Protein AF-A0A969KDL0-F1 (afdb_monomer_lite)

Structure (mmCIF, N/CA/C/O backbone):
data_AF-A0A969KDL0-F1
#
_entry.id   AF-A0A969KDL0-F1
#
loop_
_atom_site.group_PDB
_atom_site.id
_atom_site.type_symbol
_atom_site.label_atom_id
_atom_site.label_alt_id
_atom_site.label_comp_id
_atom_site.label_asym_id
_atom_site.label_entity_id
_atom_site.label_seq_id
_atom_site.pdbx_PDB_ins_code
_atom_site.Cartn_x
_atom_site.Cartn_y
_atom_site.Cartn_z
_atom_site.occupancy
_atom_site.B_iso_or_equiv
_atom_site.auth_seq_id
_atom_site.auth_comp_id
_atom_site.auth_asym_id
_atom_site.auth_atom_id
_atom_site.pdbx_PDB_model_num
ATOM 1 N N . MET A 1 1 ? 19.568 19.903 -25.677 1.00 63.12 1 MET A N 1
ATOM 2 C CA . MET A 1 1 ? 19.678 18.434 -25.468 1.00 63.12 1 MET A CA 1
ATOM 3 C C . MET A 1 1 ? 19.321 17.966 -24.049 1.00 63.12 1 MET A C 1
ATOM 5 O O . MET A 1 1 ? 18.753 16.892 -23.908 1.00 63.12 1 MET A O 1
ATOM 9 N N . THR A 1 2 ? 19.572 18.743 -22.989 1.00 74.94 2 THR A N 1
ATOM 10 C CA . THR A 1 2 ? 19.259 18.354 -21.593 1.00 74.94 2 THR A CA 1
ATOM 11 C C . THR A 1 2 ? 17.761 18.290 -21.271 1.00 74.94 2 THR A C 1
ATOM 13 O O . THR A 1 2 ? 17.339 17.399 -20.540 1.00 74.94 2 THR A O 1
ATOM 16 N N . LEU A 1 3 ? 16.940 19.181 -21.842 1.00 76.69 3 LEU A N 1
ATOM 17 C CA . LEU A 1 3 ? 15.490 19.205 -21.603 1.00 76.69 3 LEU A CA 1
ATOM 18 C C . LEU A 1 3 ? 14.771 17.978 -22.196 1.00 76.69 3 LEU A C 1
ATOM 20 O O . LEU A 1 3 ? 13.918 17.391 -21.540 1.00 76.69 3 LEU A O 1
ATOM 24 N N . PHE A 1 4 ? 15.155 17.557 -23.406 1.00 80.69 4 PHE A N 1
ATOM 25 C CA . PHE A 1 4 ? 14.590 16.375 -24.070 1.00 80.69 4 PHE A CA 1
ATOM 26 C C . PHE A 1 4 ? 14.939 15.087 -23.313 1.00 80.69 4 PHE A C 1
ATOM 28 O O . PHE A 1 4 ? 14.069 14.257 -23.075 1.00 80.69 4 PHE A O 1
ATOM 35 N N . ARG A 1 5 ? 16.182 14.975 -22.821 1.00 82.75 5 ARG A N 1
ATOM 36 C CA . ARG A 1 5 ? 16.608 13.858 -21.966 1.00 82.75 5 ARG A CA 1
ATOM 37 C C . ARG A 1 5 ? 15.843 13.818 -20.642 1.00 82.75 5 ARG A C 1
ATOM 39 O O . ARG A 1 5 ? 15.390 12.753 -20.251 1.00 82.75 5 ARG A O 1
ATOM 46 N N . LYS A 1 6 ? 15.646 14.965 -19.978 1.00 82.31 6 LYS A N 1
ATOM 47 C CA . LYS A 1 6 ? 14.830 15.040 -18.751 1.00 82.31 6 LYS A CA 1
ATOM 48 C C . LYS A 1 6 ? 13.395 14.577 -19.010 1.00 82.31 6 LYS A C 1
ATOM 50 O O . LYS A 1 6 ? 12.897 13.739 -18.272 1.00 82.31 6 LYS A O 1
ATOM 55 N N . ARG A 1 7 ? 12.759 15.067 -20.082 1.00 89.00 7 ARG A N 1
ATOM 56 C CA . ARG A 1 7 ? 11.399 14.655 -20.472 1.00 89.00 7 ARG A CA 1
ATOM 57 C C . ARG A 1 7 ? 11.309 13.154 -20.748 1.00 89.00 7 ARG A C 1
ATOM 59 O O . ARG A 1 7 ? 10.405 12.515 -20.232 1.00 89.00 7 ARG A O 1
ATOM 66 N N . ALA A 1 8 ? 12.257 12.592 -21.494 1.00 86.69 8 ALA A N 1
ATOM 67 C CA . ALA A 1 8 ? 12.287 11.160 -21.786 1.00 86.69 8 ALA A CA 1
ATOM 68 C C . ALA A 1 8 ? 12.430 10.302 -20.517 1.00 86.69 8 ALA A C 1
ATOM 70 O O . ALA A 1 8 ? 11.741 9.296 -20.384 1.00 86.69 8 ALA A O 1
ATOM 71 N N . VAL A 1 9 ? 13.262 10.730 -19.561 1.00 86.25 9 VAL A N 1
ATOM 72 C CA . VAL A 1 9 ? 13.395 10.055 -18.261 1.00 86.25 9 VAL A CA 1
ATOM 73 C C . VAL A 1 9 ? 12.092 10.145 -17.467 1.00 86.25 9 VAL A C 1
ATOM 75 O O . VAL A 1 9 ? 11.600 9.134 -16.989 1.00 86.25 9 VAL A O 1
ATOM 78 N N . PHE A 1 10 ? 11.468 11.320 -17.365 1.00 88.88 10 PHE A N 1
ATOM 79 C CA . PHE A 1 10 ? 10.180 11.429 -16.671 1.00 88.88 10 PHE A CA 1
ATOM 80 C C . PHE A 1 10 ? 9.098 10.550 -17.303 1.00 88.88 10 PHE A C 1
ATOM 82 O O . PHE A 1 10 ? 8.348 9.896 -16.581 1.00 88.88 10 PHE A O 1
ATOM 89 N N . LEU A 1 11 ? 9.044 10.491 -18.635 1.00 92.44 11 LEU A N 1
ATOM 90 C CA . LEU A 1 11 ? 8.113 9.620 -19.348 1.00 92.44 11 LEU A CA 1
ATOM 91 C C . LEU A 1 11 ? 8.384 8.140 -19.069 1.00 92.44 11 LEU A C 1
ATOM 93 O O . LEU A 1 11 ? 7.432 7.382 -18.907 1.00 92.44 11 LEU A O 1
ATOM 97 N N . SER A 1 12 ? 9.648 7.723 -18.967 1.00 90.69 12 SER A N 1
ATOM 98 C CA . SER A 1 12 ? 9.974 6.328 -18.671 1.00 90.69 12 SER A CA 1
ATOM 99 C C . SER A 1 12 ? 9.592 5.937 -17.243 1.00 90.69 12 SER A C 1
ATOM 101 O O . SER A 1 12 ? 8.955 4.904 -17.056 1.00 90.69 12 SER A O 1
ATOM 103 N N . TYR A 1 13 ? 9.872 6.785 -16.248 1.00 92.94 13 TYR A N 1
ATOM 104 C CA . TYR A 1 13 ? 9.400 6.575 -14.872 1.00 92.94 13 TYR A CA 1
ATOM 105 C C . TYR A 1 13 ? 7.873 6.551 -14.790 1.00 92.94 13 TYR A C 1
ATOM 107 O O . TYR A 1 13 ? 7.311 5.686 -14.122 1.00 92.94 13 TYR A O 1
ATOM 115 N N . GLY A 1 14 ? 7.202 7.469 -15.491 1.00 93.75 14 GLY A N 1
ATOM 116 C CA . GLY A 1 14 ? 5.743 7.508 -15.559 1.00 93.75 14 GLY A CA 1
ATOM 117 C C . GLY A 1 14 ? 5.164 6.225 -16.152 1.00 93.75 14 GLY A C 1
ATOM 118 O O . GLY A 1 14 ? 4.258 5.639 -15.567 1.00 93.75 14 GLY A O 1
ATOM 119 N N . LEU A 1 15 ? 5.724 5.745 -17.265 1.00 95.56 15 LEU A N 1
ATOM 120 C CA . LEU A 1 15 ? 5.283 4.513 -17.916 1.00 95.56 15 LEU A CA 1
ATOM 121 C C . LEU A 1 15 ? 5.516 3.283 -17.030 1.00 95.56 15 LEU A C 1
ATOM 123 O O . LEU A 1 15 ? 4.601 2.485 -16.847 1.00 95.56 15 LEU A O 1
ATOM 127 N N . VAL A 1 16 ? 6.711 3.142 -16.449 1.00 94.56 16 VAL A N 1
ATOM 128 C CA . VAL A 1 16 ? 7.037 2.024 -15.548 1.00 94.56 16 VAL A CA 1
ATOM 129 C C . VAL A 1 16 ? 6.129 2.038 -14.320 1.00 94.56 16 VAL A C 1
ATOM 131 O O . VAL A 1 16 ? 5.578 1.001 -13.955 1.00 94.56 16 VAL A O 1
ATOM 134 N N . GLY A 1 17 ? 5.928 3.209 -13.712 1.00 94.88 17 GLY A N 1
ATOM 135 C CA . GLY A 1 17 ? 5.053 3.373 -12.554 1.00 94.88 17 GLY A CA 1
ATOM 136 C C . GLY A 1 17 ? 3.599 3.051 -12.874 1.00 94.88 17 GLY A C 1
ATOM 137 O O . GLY A 1 17 ? 2.955 2.340 -12.108 1.00 94.88 17 GLY A O 1
ATOM 138 N N . LEU A 1 18 ? 3.098 3.508 -14.024 1.00 96.19 18 LEU A N 1
ATOM 139 C CA . LEU A 1 18 ? 1.734 3.232 -14.466 1.00 96.19 18 LEU A CA 1
ATOM 140 C C . LEU A 1 18 ? 1.515 1.737 -14.708 1.00 96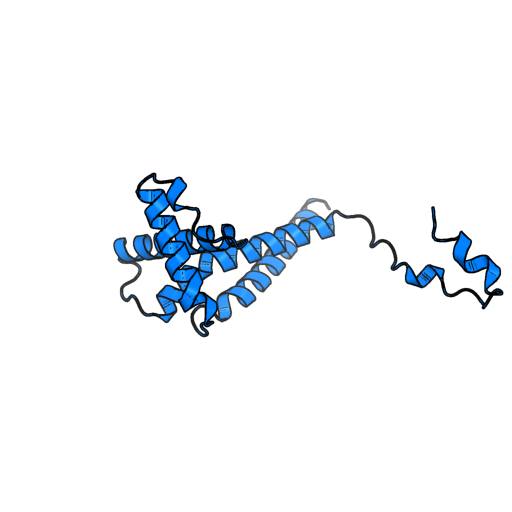.19 18 LEU A C 1
ATOM 142 O O . LEU A 1 18 ? 0.546 1.179 -14.203 1.00 96.19 18 LEU A O 1
ATOM 146 N N . VAL A 1 19 ? 2.420 1.077 -15.436 1.00 96.12 19 VAL A N 1
ATOM 147 C CA . VAL A 1 19 ? 2.330 -0.370 -15.691 1.00 96.12 19 VAL A CA 1
ATOM 148 C C . VAL A 1 19 ? 2.396 -1.150 -14.378 1.00 96.12 19 VAL A C 1
ATOM 150 O O . VAL A 1 19 ? 1.560 -2.021 -14.143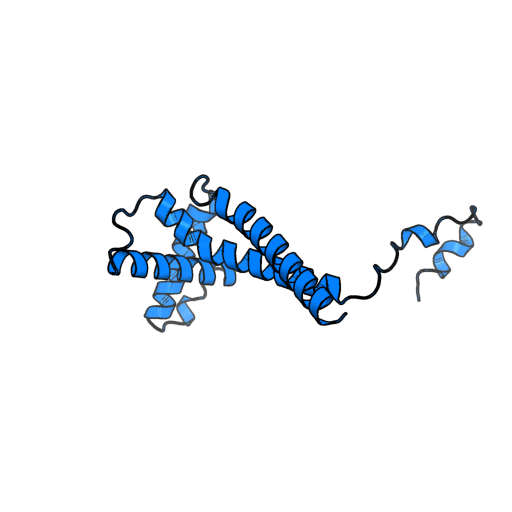 1.00 96.12 19 VAL A O 1
ATOM 153 N N . ALA A 1 20 ? 3.339 -0.812 -13.493 1.00 94.50 20 ALA A N 1
ATOM 154 C CA . ALA A 1 20 ? 3.450 -1.442 -12.181 1.00 94.50 20 ALA A CA 1
ATOM 155 C C . ALA A 1 20 ? 2.177 -1.242 -11.346 1.00 94.50 20 ALA A C 1
ATOM 157 O O . ALA A 1 20 ? 1.715 -2.186 -10.711 1.00 94.50 20 ALA A O 1
ATOM 158 N N . LEU A 1 21 ? 1.590 -0.043 -11.368 1.00 94.56 21 LEU A N 1
ATOM 159 C CA . LEU A 1 21 ? 0.359 0.254 -10.644 1.00 94.56 21 LEU A CA 1
ATOM 160 C C . LEU A 1 21 ? -0.814 -0.553 -11.194 1.00 94.56 21 LEU A C 1
ATOM 162 O O . LEU A 1 21 ? -1.461 -1.246 -10.418 1.00 94.56 21 LEU A O 1
ATOM 166 N N . VAL A 1 22 ? -1.054 -0.517 -12.508 1.00 94.88 22 VAL A N 1
ATOM 167 C CA . VAL A 1 22 ? -2.162 -1.241 -13.155 1.00 94.88 22 VAL A CA 1
ATOM 168 C C . VAL A 1 22 ? -2.097 -2.731 -12.830 1.00 94.88 22 VAL A C 1
ATOM 170 O O . VAL A 1 22 ? -3.082 -3.288 -12.354 1.00 94.88 22 VAL A O 1
ATOM 173 N N . LEU A 1 23 ? -0.927 -3.358 -12.991 1.00 92.19 23 LEU A N 1
ATOM 174 C CA . LEU A 1 23 ? -0.744 -4.778 -12.675 1.00 92.19 23 LEU A CA 1
ATOM 175 C C . LEU A 1 23 ? -0.991 -5.100 -11.196 1.00 92.19 23 LEU A C 1
ATOM 177 O O . LEU A 1 23 ? -1.381 -6.218 -10.873 1.00 92.19 23 LEU A O 1
ATOM 181 N N . ARG A 1 24 ? -0.754 -4.143 -10.292 1.00 90.81 24 ARG A N 1
ATOM 182 C CA . ARG A 1 24 ? -0.948 -4.336 -8.851 1.00 90.81 24 ARG A CA 1
ATOM 183 C C . ARG A 1 24 ? -2.353 -4.022 -8.371 1.00 90.81 24 ARG A C 1
ATOM 185 O O . ARG A 1 24 ? -2.733 -4.602 -7.365 1.00 90.81 24 ARG A O 1
ATOM 192 N N . VAL A 1 25 ? -3.103 -3.147 -9.044 1.00 93.00 25 VAL A N 1
ATOM 193 C CA . VAL A 1 25 ? -4.465 -2.764 -8.629 1.00 93.00 25 VAL A CA 1
ATOM 194 C C . VAL A 1 25 ? -5.572 -3.516 -9.366 1.00 93.00 25 VAL A C 1
ATOM 196 O O . VAL A 1 25 ? -6.689 -3.557 -8.862 1.00 93.00 25 VAL A O 1
ATOM 199 N N . ALA A 1 26 ? -5.286 -4.122 -10.525 1.00 90.44 26 ALA A N 1
ATOM 200 C CA . ALA A 1 26 ? -6.298 -4.767 -11.368 1.00 90.44 26 ALA A CA 1
ATOM 201 C C . ALA A 1 26 ? -7.088 -5.885 -10.664 1.00 90.44 26 ALA A C 1
ATOM 203 O O . ALA A 1 26 ? -8.259 -6.076 -10.967 1.00 90.44 26 ALA A O 1
ATOM 204 N N . ASP A 1 27 ? -6.463 -6.587 -9.716 1.00 85.38 27 ASP A N 1
ATOM 205 C CA . ASP A 1 27 ? -7.058 -7.732 -9.011 1.00 85.38 27 ASP A CA 1
ATOM 206 C C . ASP A 1 27 ? -7.336 -7.446 -7.520 1.00 85.38 27 ASP A C 1
ATOM 208 O O . ASP A 1 27 ? -7.476 -8.345 -6.685 1.00 85.38 27 ASP A O 1
ATOM 212 N N . LEU A 1 28 ? -7.392 -6.165 -7.134 1.00 85.75 28 LEU A N 1
ATOM 213 C CA . LEU A 1 28 ? -7.694 -5.795 -5.751 1.00 85.75 28 LEU A CA 1
ATOM 214 C C . LEU A 1 28 ? -9.116 -6.236 -5.383 1.00 85.75 28 LEU A C 1
ATOM 216 O O . LEU A 1 28 ? -10.092 -5.820 -5.998 1.00 85.75 28 LEU A O 1
ATOM 220 N N . GLY A 1 29 ? -9.225 -7.058 -4.338 1.00 82.44 29 GLY A N 1
ATOM 221 C CA . GLY A 1 29 ? -10.507 -7.482 -3.775 1.00 82.44 29 GLY A CA 1
ATOM 222 C C . GLY A 1 29 ? -11.181 -8.674 -4.463 1.00 82.44 29 GLY A C 1
ATOM 223 O O . GLY A 1 29 ? -12.253 -9.064 -4.013 1.00 82.44 29 GLY A O 1
ATOM 224 N N . GLN A 1 30 ? -10.585 -9.257 -5.510 1.00 86.31 30 GLN A N 1
ATOM 225 C CA . GLN A 1 30 ? -11.165 -10.399 -6.238 1.00 86.31 30 GLN A CA 1
ATOM 226 C C . GLN A 1 30 ? -10.812 -11.747 -5.601 1.00 86.31 30 GLN A C 1
ATOM 228 O O . GLN A 1 30 ? -11.678 -12.586 -5.372 1.00 86.31 30 GLN A O 1
ATOM 233 N N . PHE A 1 31 ? -9.532 -11.944 -5.290 1.00 87.12 31 PHE A N 1
ATOM 234 C CA . PHE A 1 31 ? -9.028 -13.155 -4.654 1.00 87.12 31 PHE A CA 1
ATOM 235 C C . PHE A 1 31 ? -8.618 -12.868 -3.215 1.00 87.12 31 PHE A C 1
ATOM 237 O O . PHE A 1 31 ? -8.082 -11.793 -2.949 1.00 87.12 31 PHE A O 1
ATOM 244 N N . VAL A 1 32 ? -8.823 -13.816 -2.301 1.00 88.88 32 VAL A N 1
ATOM 245 C CA . VAL A 1 32 ? -8.365 -13.743 -0.909 1.00 88.88 32 VAL A CA 1
ATOM 246 C C . VAL A 1 32 ? -7.532 -14.975 -0.586 1.00 88.88 32 VAL A C 1
ATOM 248 O O . VAL A 1 32 ? -7.934 -16.097 -0.901 1.00 88.88 32 VAL A O 1
ATOM 251 N N . THR A 1 33 ? -6.363 -14.778 0.019 1.00 89.44 33 THR A N 1
ATOM 252 C CA . THR A 1 33 ? -5.533 -15.895 0.468 1.00 89.44 33 THR A CA 1
ATOM 253 C C . THR A 1 33 ? -5.895 -16.288 1.899 1.00 89.44 33 THR A C 1
ATOM 255 O O . THR A 1 33 ? -6.406 -15.492 2.688 1.00 89.44 33 THR A O 1
ATOM 258 N N . HIS A 1 34 ? -5.631 -17.545 2.255 1.00 88.12 34 HIS A N 1
ATOM 259 C CA . HIS A 1 34 ? -5.926 -18.046 3.596 1.00 88.12 34 HIS A CA 1
ATOM 260 C C . HIS A 1 34 ? -5.135 -17.293 4.679 1.00 88.12 34 HIS A C 1
ATOM 262 O O . HIS A 1 34 ? -5.687 -16.943 5.716 1.00 88.12 34 HIS A O 1
ATOM 268 N N . ASP A 1 35 ? -3.866 -16.972 4.420 1.00 85.62 35 ASP A N 1
ATOM 269 C CA . ASP A 1 35 ? -3.000 -16.271 5.367 1.00 85.62 35 ASP A CA 1
ATOM 270 C C . ASP A 1 35 ? -3.404 -14.805 5.599 1.00 85.62 35 ASP A C 1
ATOM 272 O O . ASP A 1 35 ? -3.203 -14.275 6.695 1.00 85.62 35 ASP A O 1
ATOM 276 N N . GLU A 1 36 ? -4.007 -14.146 4.606 1.00 87.38 36 GLU A N 1
ATOM 277 C CA . GLU A 1 36 ? -4.526 -12.783 4.757 1.00 87.38 36 GLU A CA 1
ATOM 278 C C . GLU A 1 36 ? -5.656 -12.704 5.776 1.00 87.38 36 GLU A C 1
ATOM 280 O O . GLU A 1 36 ? -5.647 -11.811 6.628 1.00 87.38 36 GLU A O 1
ATOM 285 N N . VAL A 1 37 ? -6.604 -13.637 5.691 1.00 84.94 37 VAL A N 1
ATOM 286 C CA . VAL A 1 37 ? -7.762 -13.687 6.590 1.00 84.94 37 VAL A CA 1
ATOM 287 C C . VAL A 1 37 ? -7.347 -14.201 7.960 1.00 84.94 37 VAL A C 1
ATOM 289 O O . VAL A 1 37 ? -7.701 -13.593 8.966 1.00 84.94 37 VAL A O 1
ATOM 292 N N . GLU A 1 38 ? -6.566 -15.281 7.994 1.00 85.06 38 GLU A N 1
ATOM 293 C CA . GLU A 1 38 ? -6.215 -15.964 9.239 1.00 85.06 38 GLU A CA 1
ATOM 294 C C . GLU A 1 38 ? -5.247 -15.142 10.097 1.00 85.06 38 GLU A C 1
ATOM 296 O O . GLU A 1 38 ? -5.389 -15.064 11.317 1.00 85.06 38 GLU A O 1
ATOM 301 N N . PHE A 1 39 ? -4.258 -14.491 9.477 1.00 86.88 39 PHE A N 1
ATOM 302 C CA . PHE A 1 39 ? -3.180 -13.841 10.219 1.00 86.88 39 PHE A CA 1
ATOM 303 C C . PHE A 1 39 ? -3.138 -12.336 10.000 1.00 86.88 39 PHE A C 1
ATOM 305 O O . PHE A 1 39 ? -3.119 -11.570 10.966 1.00 86.88 39 PHE A O 1
ATOM 312 N N . TRP A 1 40 ? -3.070 -11.878 8.751 1.00 89.75 40 TRP A N 1
ATOM 313 C CA . TRP A 1 40 ? -2.627 -10.506 8.494 1.00 89.75 40 TRP A CA 1
ATOM 314 C C . TRP A 1 40 ? -3.671 -9.446 8.845 1.00 89.75 40 TRP A C 1
ATOM 316 O O . TRP A 1 40 ? -3.296 -8.407 9.398 1.00 89.75 40 TRP A O 1
ATOM 326 N N . PHE A 1 41 ? -4.959 -9.721 8.630 1.00 90.06 41 PHE A N 1
ATOM 327 C CA . PHE A 1 41 ? -6.036 -8.818 9.045 1.00 90.06 41 PHE A CA 1
ATOM 328 C C . PHE A 1 41 ? -6.040 -8.596 10.561 1.00 90.06 41 PHE A C 1
ATOM 330 O O . PHE A 1 41 ? -5.873 -7.466 11.028 1.00 90.06 41 PHE A O 1
ATOM 337 N N . GLY A 1 42 ? -6.149 -9.680 11.336 1.00 90.81 42 GLY A N 1
ATOM 338 C CA . GLY A 1 42 ? -6.221 -9.604 12.797 1.00 90.81 42 GLY A CA 1
ATOM 339 C C . GLY A 1 42 ? -4.961 -9.007 13.427 1.00 90.81 42 GLY A C 1
ATOM 340 O O . GLY A 1 42 ? -5.048 -8.203 14.359 1.00 90.81 42 GLY A O 1
ATOM 341 N N . ARG A 1 43 ? -3.778 -9.331 12.889 1.00 92.00 43 ARG A N 1
ATOM 342 C CA . ARG A 1 43 ? -2.505 -8.769 13.370 1.00 92.00 43 ARG A CA 1
ATOM 343 C C . ARG A 1 43 ? -2.395 -7.272 13.097 1.00 92.00 43 ARG A C 1
ATOM 345 O O . ARG A 1 43 ? -1.958 -6.535 13.979 1.00 92.00 43 ARG A O 1
ATOM 352 N N . SER A 1 44 ? -2.818 -6.811 11.922 1.00 93.25 44 SER A N 1
ATOM 353 C CA . SER A 1 44 ? -2.848 -5.378 11.604 1.00 93.25 44 SER A CA 1
ATOM 354 C C . SER A 1 44 ? -3.798 -4.626 12.540 1.00 93.25 44 SER A C 1
ATOM 356 O O . SER A 1 44 ? -3.441 -3.594 13.103 1.00 93.25 44 SER A O 1
ATOM 358 N N . GLU A 1 45 ? -4.977 -5.181 12.821 1.00 92.69 45 GLU A N 1
ATOM 359 C CA . GLU A 1 45 ? -5.902 -4.585 13.790 1.00 92.69 45 GLU A CA 1
ATOM 360 C C . GLU A 1 45 ? -5.352 -4.559 15.221 1.00 92.69 45 GLU A C 1
ATOM 362 O O . GLU A 1 45 ? -5.540 -3.573 15.937 1.00 92.69 45 GLU A O 1
ATOM 367 N N . ALA A 1 46 ? -4.679 -5.625 15.661 1.00 91.81 46 ALA A N 1
ATOM 368 C CA . ALA A 1 46 ? -4.025 -5.666 16.966 1.00 91.81 46 ALA A CA 1
ATOM 369 C C . ALA A 1 46 ? -2.930 -4.595 17.075 1.00 91.81 46 ALA A C 1
ATOM 371 O O . ALA A 1 46 ? -2.892 -3.858 18.061 1.00 91.81 46 ALA A O 1
ATOM 372 N N . LEU A 1 47 ? -2.111 -4.438 16.031 1.00 92.12 47 LEU A N 1
ATOM 373 C CA . LEU A 1 47 ? -1.088 -3.397 15.974 1.00 92.12 47 LEU A CA 1
ATOM 374 C C . LEU A 1 47 ? -1.709 -2.000 16.038 1.00 92.12 47 LEU A C 1
ATOM 376 O O . LEU A 1 47 ? -1.248 -1.157 16.804 1.00 92.12 47 LEU A O 1
ATOM 380 N N . LEU A 1 48 ? -2.756 -1.747 15.251 1.00 92.94 48 LEU A N 1
ATOM 381 C CA . LEU A 1 48 ? -3.435 -0.453 15.241 1.00 92.94 48 LEU A CA 1
ATOM 382 C C . LEU A 1 48 ? -4.024 -0.116 16.621 1.00 92.94 48 LEU A C 1
ATOM 384 O O . LEU A 1 48 ? -3.899 1.015 17.089 1.00 92.94 48 LEU A O 1
ATOM 388 N N . ARG A 1 49 ? -4.608 -1.103 17.312 1.00 92.69 49 ARG A N 1
ATOM 389 C CA . ARG A 1 49 ? -5.097 -0.944 18.692 1.00 92.69 49 ARG A CA 1
ATOM 390 C C . ARG A 1 49 ? -3.966 -0.679 19.690 1.00 92.69 49 ARG A C 1
ATOM 392 O O . ARG A 1 49 ? -4.124 0.167 20.570 1.00 92.69 49 ARG A O 1
ATOM 399 N N . ALA A 1 50 ? -2.828 -1.355 19.552 1.00 91.31 50 ALA A N 1
ATOM 400 C CA . ALA A 1 50 ? -1.652 -1.115 20.389 1.00 91.31 50 ALA A CA 1
ATOM 401 C C . ALA A 1 50 ? -1.096 0.307 20.183 1.00 91.31 50 ALA A C 1
ATOM 403 O O . ALA A 1 50 ? -0.798 0.997 21.157 1.00 91.31 50 ALA A O 1
ATOM 404 N N . LEU A 1 51 ? -1.057 0.788 18.933 1.00 91.38 51 LEU A N 1
ATOM 405 C CA . LEU A 1 51 ? -0.665 2.162 18.594 1.00 91.38 51 LEU A CA 1
ATOM 406 C C . LEU A 1 51 ? -1.610 3.195 19.215 1.00 91.38 51 LEU A C 1
ATOM 408 O O . LEU A 1 51 ? -1.148 4.140 19.847 1.00 91.38 51 LEU A O 1
ATOM 412 N N . HIS A 1 52 ? -2.925 3.003 19.085 1.00 91.62 52 HIS A N 1
ATOM 413 C CA . HIS A 1 52 ? -3.915 3.928 19.650 1.00 91.62 52 HIS A CA 1
ATOM 414 C C . HIS A 1 52 ? -3.929 3.944 21.183 1.00 91.62 52 HIS A C 1
ATOM 416 O O . HIS A 1 52 ? -4.228 4.973 21.778 1.00 91.62 52 HIS A O 1
ATOM 422 N N . SER A 1 53 ? -3.613 2.819 21.829 1.00 92.50 53 SER A N 1
ATOM 423 C CA . SER A 1 53 ? -3.557 2.724 23.295 1.00 92.50 53 SER A CA 1
ATOM 424 C C . SER A 1 53 ? -2.210 3.150 23.892 1.00 92.50 53 SER A C 1
ATOM 426 O O . SER A 1 53 ? -2.076 3.174 25.112 1.00 92.50 53 SER A O 1
ATOM 428 N N . GLY A 1 54 ? -1.206 3.465 23.064 1.00 89.25 54 GLY A N 1
ATOM 429 C CA . GLY A 1 54 ? 0.151 3.790 23.518 1.00 89.25 54 GLY A CA 1
ATOM 430 C C . GLY A 1 54 ? 0.896 2.609 24.155 1.00 89.25 54 GLY A C 1
ATOM 431 O O . GLY A 1 54 ? 1.962 2.795 24.741 1.00 89.25 54 GLY A O 1
ATOM 432 N N . ASN A 1 55 ? 0.358 1.390 24.053 1.00 88.12 55 ASN A N 1
ATOM 433 C CA . ASN A 1 55 ? 0.963 0.191 24.619 1.00 88.12 55 ASN A CA 1
ATOM 434 C C . ASN A 1 55 ? 1.922 -0.450 23.606 1.00 88.12 55 ASN A C 1
ATOM 436 O O . ASN A 1 55 ? 1.574 -1.389 22.889 1.00 88.12 55 ASN A O 1
ATOM 440 N N . PHE A 1 56 ? 3.151 0.064 23.557 1.00 83.19 56 PHE A N 1
ATOM 441 C CA . PHE A 1 56 ? 4.196 -0.428 22.653 1.00 83.19 56 PHE A CA 1
ATOM 442 C C . PHE A 1 56 ? 4.617 -1.874 22.931 1.00 83.19 56 PHE A C 1
ATOM 444 O O . PHE A 1 56 ? 5.002 -2.580 22.004 1.00 83.19 56 PHE A O 1
ATOM 451 N N . GLN A 1 57 ? 4.489 -2.348 24.172 1.00 82.56 57 GLN A N 1
ATOM 452 C CA . GLN A 1 57 ? 4.801 -3.736 24.515 1.00 82.56 57 GLN A CA 1
ATOM 453 C C . GLN A 1 57 ? 3.832 -4.715 23.834 1.00 82.56 57 GLN A C 1
ATOM 455 O O . GLN A 1 57 ? 4.232 -5.792 23.406 1.00 82.56 57 GLN A O 1
ATOM 460 N N . ALA A 1 58 ? 2.573 -4.311 23.646 1.00 80.31 58 ALA A N 1
ATOM 461 C CA . ALA A 1 58 ? 1.576 -5.104 22.932 1.00 80.31 58 ALA A CA 1
ATOM 462 C C . ALA A 1 58 ? 1.785 -5.146 21.401 1.00 80.31 58 ALA A C 1
ATOM 464 O O . ALA A 1 58 ? 1.005 -5.796 20.705 1.00 80.31 58 ALA A O 1
ATOM 465 N N . MET A 1 59 ? 2.806 -4.467 20.854 1.00 79.88 59 MET A N 1
ATOM 466 C CA . MET A 1 59 ? 3.124 -4.504 19.417 1.00 79.88 59 MET A CA 1
ATOM 467 C C . MET A 1 59 ? 3.931 -5.742 19.004 1.00 79.88 59 MET A C 1
ATOM 469 O O . MET A 1 59 ? 4.022 -6.031 17.808 1.00 79.88 59 MET A O 1
ATOM 473 N N . GLU A 1 60 ? 4.482 -6.498 19.960 1.00 77.25 60 GLU A N 1
ATOM 474 C CA . GLU A 1 60 ? 5.139 -7.785 19.711 1.00 77.25 60 GLU A CA 1
ATOM 475 C C . GLU A 1 60 ? 4.090 -8.877 19.440 1.00 77.25 60 GLU A C 1
ATOM 477 O O . GLU A 1 60 ? 3.774 -9.725 20.269 1.00 77.25 60 GLU A O 1
ATOM 482 N N . ILE A 1 61 ? 3.478 -8.809 18.262 1.00 78.19 61 ILE A N 1
ATOM 483 C CA . ILE A 1 61 ? 2.322 -9.641 17.905 1.00 78.19 61 ILE A CA 1
ATOM 484 C C . ILE A 1 61 ? 2.752 -10.972 17.268 1.00 78.19 61 ILE A C 1
ATOM 486 O O . ILE A 1 61 ? 2.007 -11.951 17.292 1.00 78.19 61 ILE A O 1
ATOM 490 N N . SER A 1 62 ? 3.939 -11.032 16.659 1.00 73.12 62 SER A N 1
ATOM 491 C CA . SER A 1 62 ? 4.442 -12.247 16.017 1.00 73.12 62 SER A CA 1
ATOM 492 C C . SER A 1 62 ? 5.965 -12.288 16.002 1.00 73.12 62 SER A C 1
ATOM 494 O O . SER A 1 62 ? 6.623 -11.268 15.824 1.00 73.12 62 SER A O 1
ATOM 496 N N . THR A 1 63 ? 6.513 -13.497 16.101 1.00 71.38 63 THR A N 1
ATOM 497 C CA . THR A 1 63 ? 7.948 -13.788 15.969 1.00 71.38 63 THR A CA 1
ATOM 498 C C . THR A 1 63 ? 8.448 -13.746 14.520 1.00 71.38 63 THR A C 1
ATOM 500 O O . THR A 1 63 ? 9.637 -13.921 14.271 1.00 71.38 63 THR A O 1
ATOM 503 N N . HIS A 1 64 ? 7.552 -13.567 13.544 1.00 74.94 64 HIS A N 1
ATOM 504 C CA . HIS A 1 64 ? 7.874 -13.602 12.116 1.00 74.94 64 HIS A CA 1
ATOM 505 C C . HIS A 1 64 ? 8.089 -12.184 11.558 1.00 74.94 64 HIS A C 1
ATOM 507 O O . HIS A 1 64 ? 7.428 -11.244 12.009 1.00 74.94 64 HIS A O 1
ATOM 513 N N . PRO A 1 65 ? 8.951 -12.001 10.536 1.00 72.94 65 PRO A N 1
ATOM 514 C CA . PRO A 1 65 ? 9.188 -10.699 9.914 1.00 72.94 65 PRO A CA 1
ATOM 515 C C . PRO A 1 65 ? 7.967 -10.261 9.087 1.00 72.94 65 PRO A C 1
ATOM 517 O O . PRO A 1 65 ? 7.889 -10.495 7.886 1.00 72.94 65 PRO A O 1
ATOM 520 N N . GLY A 1 66 ? 6.989 -9.640 9.748 1.00 82.88 66 GLY A N 1
ATOM 521 C CA . GLY A 1 66 ? 5.743 -9.162 9.135 1.00 82.88 66 GLY A CA 1
ATOM 522 C C . GLY A 1 66 ? 5.336 -7.750 9.555 1.00 82.88 66 GLY A C 1
ATOM 523 O O . GLY A 1 66 ? 4.250 -7.297 9.204 1.00 82.88 66 GLY A O 1
ATOM 524 N N . VAL A 1 67 ? 6.192 -7.042 10.299 1.00 87.75 67 VAL A N 1
ATOM 525 C CA . VAL A 1 67 ? 5.883 -5.721 10.872 1.00 87.75 67 VAL A CA 1
ATOM 526 C C . VAL A 1 67 ? 5.515 -4.707 9.788 1.00 87.75 67 VAL A C 1
ATOM 528 O O . VAL A 1 67 ? 4.540 -3.978 9.935 1.00 87.75 67 VAL A O 1
ATOM 531 N N . THR A 1 68 ? 6.234 -4.698 8.665 1.00 90.25 68 THR A N 1
ATOM 532 C CA . THR A 1 68 ? 5.946 -3.801 7.537 1.00 90.25 68 THR A CA 1
ATOM 533 C C . THR A 1 68 ? 4.592 -4.098 6.896 1.00 90.25 68 THR A C 1
ATOM 535 O O . THR A 1 68 ? 3.834 -3.170 6.618 1.00 90.25 68 THR A O 1
ATOM 538 N N . THR A 1 69 ? 4.243 -5.376 6.723 1.00 90.81 69 THR A N 1
ATOM 539 C CA . THR A 1 69 ? 2.916 -5.799 6.249 1.00 90.81 69 THR A CA 1
ATOM 540 C C . THR A 1 69 ? 1.826 -5.316 7.194 1.00 90.81 69 THR A C 1
ATOM 542 O O . THR A 1 69 ? 0.824 -4.772 6.740 1.00 90.81 69 THR A O 1
ATOM 545 N N . MET A 1 70 ? 2.048 -5.443 8.503 1.00 92.31 70 MET A N 1
ATOM 546 C CA . MET A 1 70 ? 1.102 -4.979 9.515 1.00 92.31 70 MET A CA 1
ATOM 547 C C . MET A 1 70 ? 0.961 -3.456 9.518 1.00 92.31 70 MET A C 1
ATOM 549 O O . MET A 1 70 ? -0.147 -2.953 9.640 1.00 92.31 70 MET A O 1
ATOM 553 N N . TRP A 1 71 ? 2.048 -2.703 9.335 1.00 92.94 71 TRP A N 1
ATOM 554 C CA . TRP A 1 71 ? 1.997 -1.238 9.241 1.00 92.94 71 TRP A CA 1
ATOM 555 C C . TRP A 1 71 ? 1.172 -0.784 8.037 1.00 92.94 71 TRP A C 1
ATOM 557 O O . TRP A 1 71 ? 0.309 0.085 8.163 1.00 92.94 71 TRP A O 1
ATOM 567 N N . LEU A 1 72 ? 1.408 -1.399 6.877 1.00 95.50 72 LEU A N 1
ATOM 568 C CA . LEU A 1 72 ? 0.676 -1.095 5.649 1.00 95.50 72 LEU A CA 1
ATOM 569 C C . LEU A 1 72 ? -0.792 -1.540 5.740 1.00 95.50 72 LEU A C 1
ATOM 571 O O . LEU A 1 72 ? -1.674 -0.793 5.319 1.00 95.50 72 LEU A O 1
ATOM 575 N N . GLY A 1 73 ? -1.063 -2.695 6.351 1.00 94.06 73 GLY A N 1
ATOM 576 C CA . GLY A 1 73 ? -2.418 -3.167 6.636 1.00 94.06 73 GLY A CA 1
ATOM 577 C C . GLY A 1 73 ? -3.176 -2.228 7.578 1.00 94.06 73 GLY A C 1
ATOM 578 O O . GLY A 1 73 ? -4.302 -1.827 7.281 1.00 94.06 73 GLY A O 1
ATOM 579 N N . SER A 1 74 ? -2.540 -1.784 8.666 1.00 94.62 74 SER A N 1
ATOM 580 C CA . SER A 1 74 ? -3.089 -0.779 9.587 1.00 94.62 74 SER A CA 1
ATOM 581 C C . SER A 1 74 ? -3.385 0.544 8.889 1.00 94.62 74 SER A C 1
ATOM 583 O O . SER A 1 74 ? -4.442 1.128 9.121 1.00 94.62 74 SER A O 1
ATOM 585 N N . ALA A 1 75 ? -2.501 1.002 7.996 1.00 96.06 75 ALA A N 1
ATOM 586 C CA . ALA A 1 75 ? -2.746 2.198 7.193 1.00 96.06 75 ALA A CA 1
ATOM 587 C C . ALA A 1 75 ? -3.983 2.034 6.292 1.00 96.06 75 ALA A C 1
ATOM 589 O O . ALA A 1 75 ? -4.785 2.960 6.183 1.00 96.06 75 ALA A O 1
ATOM 590 N N . GLY A 1 76 ? -4.181 0.850 5.703 1.00 95.06 76 GLY A N 1
ATOM 591 C CA . GLY A 1 76 ? -5.356 0.535 4.886 1.00 95.06 76 GLY A CA 1
ATOM 592 C C . GLY A 1 76 ? -6.650 0.519 5.703 1.00 95.06 76 GLY A C 1
ATOM 593 O O . GLY A 1 76 ? -7.666 1.066 5.274 1.00 95.06 76 GLY A O 1
ATOM 594 N N . ILE A 1 77 ? -6.602 -0.031 6.921 1.00 94.81 77 ILE A N 1
ATOM 595 C CA . ILE A 1 77 ? -7.728 -0.017 7.868 1.00 94.81 77 ILE A CA 1
ATOM 596 C C . ILE A 1 77 ? -8.089 1.420 8.263 1.00 94.81 77 ILE A C 1
ATOM 598 O O . ILE A 1 77 ? -9.265 1.783 8.239 1.00 94.81 77 ILE A O 1
ATOM 602 N N . THR A 1 78 ? -7.100 2.248 8.605 1.00 95.75 78 THR A N 1
ATOM 603 C CA . THR A 1 78 ? -7.326 3.657 8.965 1.00 95.75 78 THR A CA 1
ATOM 604 C C . THR A 1 78 ? -7.872 4.457 7.786 1.00 95.75 78 THR A C 1
ATOM 606 O O . THR A 1 78 ? -8.827 5.211 7.957 1.00 95.75 78 THR A O 1
ATOM 609 N N . LEU A 1 79 ? -7.335 4.252 6.579 1.00 95.00 79 LEU A N 1
ATOM 610 C CA . LEU A 1 79 ? -7.837 4.892 5.364 1.00 95.00 79 LEU A CA 1
ATOM 611 C C . LEU A 1 79 ? -9.296 4.512 5.090 1.00 95.00 79 LEU A C 1
ATOM 613 O O . LEU A 1 79 ? -10.103 5.386 4.786 1.00 95.00 79 LEU A O 1
ATOM 617 N N . ARG A 1 80 ? -9.650 3.229 5.232 1.00 94.81 80 ARG A N 1
ATOM 618 C CA . ARG A 1 80 ? -11.035 2.765 5.087 1.00 94.81 80 ARG A CA 1
ATOM 619 C C . ARG A 1 80 ? -11.966 3.478 6.063 1.00 94.81 80 ARG A C 1
ATOM 621 O O . ARG A 1 80 ? -12.972 4.028 5.628 1.00 94.81 80 ARG A O 1
ATOM 628 N N . LYS A 1 81 ? -11.608 3.498 7.352 1.00 93.38 81 LYS A N 1
ATOM 629 C CA . LYS A 1 81 ? -12.391 4.177 8.398 1.00 93.38 81 LYS A CA 1
ATOM 630 C C . LYS A 1 81 ? -12.589 5.652 8.068 1.00 93.38 81 LYS A C 1
ATOM 632 O O . LYS A 1 81 ? -13.718 6.123 8.073 1.00 93.38 81 LYS A O 1
ATOM 637 N N . PHE A 1 82 ? -11.518 6.339 7.678 1.00 94.44 82 PHE A N 1
ATOM 638 C CA . PHE A 1 82 ? -11.581 7.739 7.273 1.00 94.44 82 PHE A CA 1
ATOM 639 C C . PHE A 1 82 ? -12.519 7.956 6.074 1.00 94.44 82 PHE A C 1
ATOM 641 O O . PHE A 1 82 ? -13.393 8.814 6.123 1.00 94.44 82 PHE A O 1
ATOM 648 N N . LEU A 1 83 ? -12.396 7.161 5.006 1.00 94.62 83 LEU A N 1
ATOM 649 C CA . LEU A 1 83 ? -13.253 7.284 3.818 1.00 94.62 83 LEU A CA 1
ATOM 650 C C . LEU A 1 83 ? -14.732 6.989 4.111 1.00 94.62 83 LEU A C 1
ATOM 652 O O . LEU A 1 83 ? -15.613 7.584 3.485 1.00 94.62 83 LEU A O 1
ATOM 656 N N . PHE A 1 84 ? -15.000 6.079 5.045 1.00 93.38 84 PHE A N 1
ATOM 657 C CA . PHE A 1 84 ? -16.350 5.771 5.502 1.00 93.38 84 PHE A CA 1
ATOM 658 C C . PHE A 1 84 ? -16.935 6.909 6.350 1.00 93.38 84 PHE A C 1
ATOM 660 O O . PHE A 1 84 ? -18.042 7.365 6.079 1.00 93.38 84 PHE A O 1
ATOM 667 N N . GLU A 1 85 ? -16.170 7.444 7.304 1.00 92.69 85 GLU A N 1
ATOM 668 C CA . GLU A 1 85 ? -16.576 8.590 8.132 1.00 92.69 85 GLU A CA 1
ATOM 669 C C . GLU A 1 85 ? -16.843 9.857 7.305 1.00 92.69 85 GLU A C 1
ATOM 671 O O . GLU A 1 85 ? -17.749 10.623 7.621 1.00 92.69 85 GLU A O 1
ATOM 676 N N . GLN A 1 86 ? -16.095 10.066 6.218 1.00 93.50 86 GLN A N 1
ATOM 677 C CA . GLN A 1 86 ? -16.325 11.169 5.275 1.00 93.50 86 GLN A CA 1
ATOM 678 C C . GLN A 1 86 ? -17.533 10.941 4.344 1.00 93.50 86 GLN A C 1
ATOM 680 O O . GLN A 1 86 ? -17.833 11.798 3.513 1.00 93.50 86 GLN A O 1
ATOM 685 N N . GLY A 1 87 ? -18.212 9.791 4.425 1.00 90.75 87 GLY A N 1
ATOM 686 C CA . GLY A 1 87 ? -19.357 9.453 3.572 1.00 90.75 87 GLY A CA 1
ATOM 687 C C . GLY A 1 87 ? -19.003 9.192 2.102 1.00 90.75 87 GLY A C 1
ATOM 688 O O . GLY A 1 87 ? -19.897 9.107 1.260 1.00 90.75 87 GLY A O 1
ATOM 689 N N . ILE A 1 88 ? -17.712 9.056 1.775 1.00 91.88 88 ILE A N 1
ATOM 690 C CA . ILE A 1 88 ? -17.241 8.728 0.420 1.00 91.88 88 ILE A CA 1
ATOM 691 C C . ILE A 1 88 ? -17.573 7.265 0.104 1.00 91.88 88 ILE A C 1
ATOM 693 O O . ILE A 1 88 ? -18.001 6.938 -1.004 1.00 91.88 88 ILE A O 1
ATOM 697 N N . LEU A 1 89 ? -17.395 6.382 1.090 1.00 89.88 89 LEU A N 1
ATOM 698 C CA . LEU A 1 89 ? -17.823 4.989 1.014 1.00 89.88 89 LEU A CA 1
ATOM 699 C C . LEU A 1 89 ? -19.235 4.862 1.583 1.00 89.88 89 LEU A C 1
ATOM 701 O O . LEU A 1 89 ? -19.442 5.018 2.779 1.00 89.88 89 LEU A O 1
ATOM 705 N N . GLN A 1 90 ? -20.198 4.542 0.722 1.00 84.12 90 GLN A N 1
ATOM 706 C CA . GLN A 1 90 ? -21.593 4.350 1.132 1.00 84.12 90 GLN A CA 1
ATOM 707 C C . GLN A 1 90 ? -21.881 2.914 1.599 1.00 84.12 90 GLN A C 1
ATOM 709 O O . GLN A 1 90 ? -22.803 2.692 2.375 1.00 84.12 90 GLN A O 1
ATOM 714 N N . HIS A 1 91 ? -21.093 1.937 1.133 1.00 83.12 91 HIS A N 1
ATOM 715 C CA . HIS A 1 91 ? -21.286 0.517 1.425 1.00 83.12 91 HIS A CA 1
ATOM 716 C C . HIS A 1 91 ? -19.940 -0.163 1.712 1.00 83.12 91 HIS A C 1
ATOM 718 O O . HIS A 1 91 ? -19.037 -0.140 0.874 1.00 83.12 91 HIS A O 1
ATOM 724 N N . GLU A 1 92 ? -19.811 -0.813 2.870 1.00 85.81 92 GLU A N 1
ATOM 725 C CA . GLU A 1 92 ? -18.640 -1.629 3.216 1.00 85.81 92 GLU A CA 1
ATOM 726 C C . GLU A 1 92 ? -18.830 -3.074 2.735 1.00 85.81 92 GLU A C 1
ATOM 728 O O . GLU A 1 92 ? -19.173 -3.974 3.499 1.00 85.81 92 GLU A O 1
ATOM 733 N N . THR A 1 93 ? -18.621 -3.312 1.439 1.00 90.81 93 THR A N 1
ATOM 734 C CA . THR A 1 93 ? -18.585 -4.689 0.921 1.00 90.81 93 THR A CA 1
ATOM 735 C C . THR A 1 93 ? -17.227 -5.339 1.199 1.00 90.81 93 THR A C 1
ATOM 737 O O . THR A 1 93 ? -16.198 -4.659 1.223 1.00 90.81 93 THR A O 1
ATOM 740 N N . PHE A 1 94 ? -17.194 -6.665 1.378 1.00 89.50 94 PHE A N 1
ATOM 741 C CA . PHE A 1 94 ? -15.946 -7.400 1.625 1.00 89.50 94 PHE A CA 1
ATOM 742 C C . PHE A 1 94 ? -14.856 -7.147 0.559 1.00 89.50 94 PHE A C 1
ATOM 744 O O . PHE A 1 94 ? -13.722 -6.852 0.947 1.00 89.50 94 PHE A O 1
ATOM 751 N N . PRO A 1 95 ? -15.159 -7.137 -0.758 1.00 91.50 95 PRO A N 1
ATOM 752 C CA . PRO A 1 95 ? -14.176 -6.771 -1.780 1.00 91.50 95 PRO A CA 1
ATOM 753 C C . PRO A 1 95 ? -13.605 -5.361 -1.594 1.00 91.50 95 PRO A C 1
ATOM 755 O O . PRO A 1 95 ? -12.403 -5.160 -1.753 1.00 91.50 95 PRO A O 1
ATOM 758 N N . THR A 1 96 ? -14.434 -4.385 -1.207 1.00 90.94 96 THR A N 1
ATOM 759 C CA . THR A 1 96 ? -13.991 -3.009 -0.926 1.00 90.94 96 THR A CA 1
ATOM 760 C C . THR A 1 96 ? -13.068 -2.956 0.289 1.00 90.94 96 THR A C 1
ATOM 762 O O . THR A 1 96 ? -12.031 -2.292 0.246 1.00 90.94 96 THR A O 1
ATOM 765 N N . ILE A 1 97 ? -13.410 -3.685 1.356 1.00 91.75 97 ILE A N 1
ATOM 766 C CA . ILE A 1 97 ? -12.580 -3.803 2.561 1.00 91.75 97 ILE A CA 1
ATOM 767 C C . ILE A 1 97 ? -11.204 -4.373 2.199 1.00 91.75 97 ILE A C 1
ATOM 769 O O . ILE A 1 97 ? -10.180 -3.802 2.583 1.00 91.75 97 ILE A O 1
ATOM 773 N N . LEU A 1 98 ? -11.178 -5.464 1.431 1.00 92.62 98 LEU A N 1
ATOM 774 C CA . LEU A 1 98 ? -9.949 -6.135 1.017 1.00 92.62 98 LEU A CA 1
ATOM 775 C C . LEU A 1 98 ? -9.110 -5.266 0.065 1.00 92.62 98 LEU A C 1
ATOM 777 O O . LEU A 1 98 ? -7.891 -5.173 0.221 1.00 92.62 98 LEU A O 1
ATOM 781 N N . ALA A 1 99 ? -9.751 -4.577 -0.881 1.00 93.06 99 ALA A N 1
ATOM 782 C CA . ALA A 1 99 ? -9.084 -3.655 -1.796 1.00 93.06 99 ALA A CA 1
ATOM 783 C C . ALA A 1 99 ? -8.402 -2.499 -1.046 1.00 93.06 99 ALA A C 1
ATOM 785 O O . ALA A 1 99 ? -7.230 -2.210 -1.295 1.00 93.06 99 ALA A O 1
ATOM 786 N N . LEU A 1 100 ? -9.096 -1.875 -0.089 1.00 94.06 100 LEU A N 1
ATOM 787 C CA . LEU A 1 100 ? -8.547 -0.775 0.714 1.00 94.06 100 LEU A CA 1
ATOM 788 C C . LEU A 1 100 ? -7.448 -1.238 1.671 1.00 94.06 100 LEU A C 1
ATOM 790 O O . LEU A 1 100 ? -6.472 -0.517 1.869 1.00 94.06 100 LEU A O 1
ATOM 794 N N . TYR A 1 101 ? -7.565 -2.451 2.215 1.00 93.50 101 TYR A N 1
ATOM 795 C CA . TYR A 1 101 ? -6.514 -3.062 3.026 1.00 93.50 101 TYR A CA 1
ATOM 796 C C . TYR A 1 101 ? -5.215 -3.268 2.227 1.00 93.50 101 TYR A C 1
ATOM 798 O O . TYR A 1 101 ? -4.126 -2.968 2.715 1.00 93.50 101 TYR A O 1
ATOM 806 N N . ARG A 1 102 ? -5.317 -3.727 0.973 1.00 93.56 102 ARG A N 1
ATOM 807 C CA . ARG A 1 102 ? -4.158 -3.975 0.097 1.00 93.56 102 ARG A CA 1
ATOM 808 C C . ARG A 1 102 ? -3.591 -2.722 -0.561 1.00 93.56 102 ARG A C 1
ATOM 810 O O . ARG A 1 102 ? -2.441 -2.748 -0.998 1.00 93.56 102 ARG A O 1
ATOM 817 N N . LEU A 1 103 ? -4.361 -1.640 -0.658 1.00 94.19 103 LEU A N 1
ATOM 818 C CA . LEU A 1 103 ? -3.964 -0.441 -1.397 1.00 94.19 103 LEU A CA 1
ATOM 819 C C . LEU A 1 103 ? -2.595 0.117 -0.948 1.00 94.19 103 LEU A C 1
ATOM 821 O O . LEU A 1 103 ? -1.739 0.309 -1.815 1.00 94.19 103 LEU A O 1
ATOM 825 N N . PRO A 1 104 ? -2.296 0.296 0.356 1.00 95.62 104 PRO A N 1
ATOM 826 C CA . PRO A 1 104 ? -0.974 0.761 0.785 1.00 95.62 104 PRO A CA 1
ATOM 827 C C . PRO A 1 104 ? 0.149 -0.220 0.429 1.00 95.62 104 PRO A C 1
ATOM 829 O O . PRO A 1 104 ? 1.250 0.202 0.078 1.00 95.62 104 PRO A O 1
ATOM 832 N N . ILE A 1 105 ? -0.130 -1.527 0.458 1.00 93.69 105 ILE A N 1
ATOM 833 C CA . ILE A 1 105 ? 0.822 -2.575 0.066 1.00 93.69 105 ILE A CA 1
ATOM 834 C C . ILE A 1 105 ? 1.128 -2.480 -1.431 1.00 93.69 105 ILE A C 1
ATOM 836 O O . ILE A 1 105 ? 2.294 -2.541 -1.828 1.00 93.69 105 ILE A O 1
ATOM 840 N N . ALA A 1 106 ? 0.107 -2.292 -2.270 1.00 94.38 106 ALA A N 1
ATOM 841 C CA . ALA A 1 106 ? 0.278 -2.100 -3.707 1.00 94.38 106 ALA A CA 1
ATOM 842 C C . ALA A 1 106 ? 1.117 -0.847 -4.008 1.00 94.38 106 ALA A C 1
ATOM 844 O O . ALA A 1 106 ? 2.064 -0.916 -4.794 1.00 94.38 106 ALA A O 1
ATOM 845 N N . LEU A 1 107 ? 0.840 0.269 -3.327 1.00 95.38 107 LEU A N 1
ATOM 846 C CA . LEU A 1 107 ? 1.603 1.513 -3.476 1.00 95.38 107 LEU A CA 1
ATOM 847 C C . LEU A 1 107 ? 3.069 1.353 -3.049 1.00 95.38 107 LEU A C 1
ATOM 849 O O . LEU A 1 107 ? 3.964 1.807 -3.764 1.00 95.38 107 LEU A O 1
ATOM 853 N N . ALA A 1 108 ? 3.332 0.656 -1.940 1.00 95.50 108 ALA A N 1
ATOM 854 C CA . ALA A 1 108 ? 4.693 0.365 -1.490 1.00 95.50 108 ALA A CA 1
ATOM 855 C C . ALA A 1 108 ? 5.480 -0.456 -2.529 1.00 95.50 108 ALA A C 1
ATOM 857 O O . ALA A 1 108 ? 6.656 -0.184 -2.777 1.00 95.50 108 ALA A O 1
ATOM 858 N N . HIS A 1 109 ? 4.830 -1.410 -3.200 1.00 94.38 109 HIS A N 1
ATOM 859 C CA . HIS A 1 109 ? 5.458 -2.172 -4.281 1.00 94.38 109 HIS A CA 1
ATOM 860 C C . HIS A 1 109 ? 5.771 -1.315 -5.506 1.00 94.38 109 HIS A C 1
ATOM 862 O O . HIS A 1 109 ? 6.863 -1.433 -6.060 1.00 94.38 109 HIS A O 1
ATOM 868 N N . VAL A 1 110 ? 4.848 -0.444 -5.924 1.00 95.56 110 VAL A N 1
ATOM 869 C CA . VAL A 1 110 ? 5.093 0.483 -7.042 1.00 95.56 110 VAL A CA 1
ATOM 870 C C . VAL A 1 110 ? 6.274 1.397 -6.721 1.00 95.56 110 VAL A C 1
ATOM 872 O O . VAL A 1 110 ? 7.164 1.559 -7.556 1.00 95.56 110 VAL A O 1
ATOM 875 N N . ALA A 1 111 ? 6.343 1.924 -5.495 1.00 94.94 111 ALA A N 1
ATOM 876 C CA . ALA A 1 111 ? 7.486 2.708 -5.039 1.00 94.94 111 ALA A CA 1
ATOM 877 C C . ALA A 1 111 ? 8.794 1.899 -5.109 1.00 94.94 111 ALA A C 1
ATOM 879 O O . ALA A 1 111 ? 9.782 2.386 -5.655 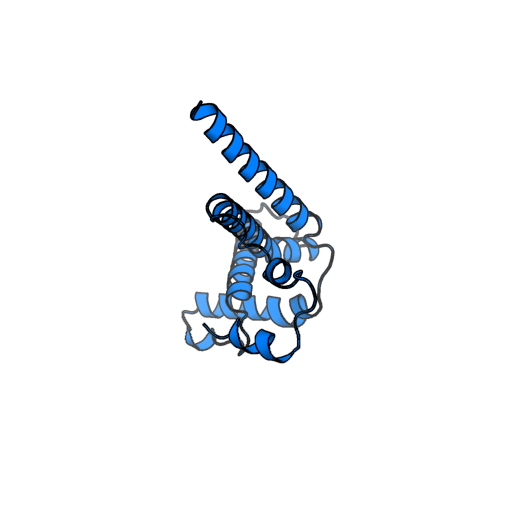1.00 94.94 111 ALA A O 1
ATOM 880 N N . GLY A 1 112 ? 8.791 0.644 -4.648 1.00 94.50 112 GLY A N 1
ATOM 881 C CA . GLY A 1 112 ? 9.947 -0.252 -4.746 1.00 94.50 112 GLY A CA 1
ATOM 882 C C . GLY A 1 112 ? 10.413 -0.493 -6.187 1.00 94.50 112 GLY A C 1
ATOM 883 O O . GLY A 1 112 ? 11.611 -0.425 -6.463 1.00 94.50 112 GLY A O 1
ATOM 884 N N . VAL A 1 113 ? 9.482 -0.701 -7.124 1.00 94.00 113 VAL A N 1
ATOM 885 C CA . VAL A 1 113 ? 9.793 -0.858 -8.558 1.00 94.00 113 VAL A CA 1
ATOM 886 C C . VAL A 1 113 ? 10.424 0.411 -9.128 1.00 94.00 113 VAL A C 1
ATOM 888 O O . VAL A 1 113 ? 11.431 0.329 -9.830 1.00 94.00 113 VAL A O 1
ATOM 891 N N . LEU A 1 114 ? 9.874 1.585 -8.810 1.00 93.62 114 LEU A N 1
ATOM 892 C CA . LEU A 1 114 ? 10.407 2.866 -9.280 1.00 93.62 114 LEU A CA 1
ATOM 893 C C . LEU A 1 114 ? 11.801 3.159 -8.710 1.00 93.62 114 LEU A C 1
ATOM 895 O O . LEU A 1 114 ? 12.679 3.614 -9.445 1.00 93.62 114 LEU A O 1
ATOM 899 N N . LEU A 1 115 ? 12.024 2.859 -7.428 1.00 92.44 115 LEU A N 1
ATOM 900 C CA . LEU A 1 115 ? 13.338 2.980 -6.794 1.00 92.44 115 LEU A CA 1
ATOM 901 C C . LEU A 1 115 ? 14.355 2.040 -7.455 1.00 92.44 115 LEU A C 1
ATOM 903 O O . LEU A 1 115 ? 15.436 2.481 -7.844 1.00 92.44 115 LEU A O 1
ATOM 907 N N . GLY A 1 116 ? 13.986 0.772 -7.660 1.00 90.75 116 GLY A N 1
ATOM 908 C CA . GLY A 1 116 ? 14.831 -0.208 -8.344 1.00 90.75 116 GLY A CA 1
ATOM 909 C C . GLY A 1 116 ? 15.166 0.203 -9.780 1.00 90.75 116 GLY A C 1
ATOM 910 O O . GLY A 1 116 ? 16.329 0.150 -10.180 1.00 90.75 116 GLY A O 1
ATOM 911 N N . TYR A 1 117 ? 14.178 0.698 -10.531 1.00 89.12 117 TYR A N 1
ATOM 912 C CA . TYR A 1 117 ? 14.373 1.225 -11.883 1.00 89.12 117 TYR A CA 1
ATOM 913 C C . TYR A 1 117 ? 15.398 2.370 -11.909 1.00 89.12 117 TYR A C 1
ATOM 915 O O . TYR A 1 117 ? 16.280 2.397 -12.771 1.00 89.12 117 TYR A O 1
ATOM 923 N N . GLY A 1 118 ? 15.347 3.268 -10.922 1.00 86.50 118 GLY A N 1
ATOM 924 C CA . GLY A 1 118 ? 16.326 4.342 -10.781 1.00 86.50 118 GLY A CA 1
ATOM 925 C C . GLY A 1 118 ? 17.731 3.866 -10.429 1.00 86.50 118 GLY A C 1
ATOM 926 O O . GLY A 1 118 ? 18.703 4.347 -11.016 1.00 86.50 118 GLY A O 1
ATOM 927 N N . CYS A 1 119 ? 17.853 2.877 -9.542 1.00 84.38 119 CYS A N 1
ATOM 928 C CA . CYS A 1 119 ? 19.143 2.276 -9.202 1.00 84.38 119 CYS A CA 1
ATOM 929 C C . CYS A 1 119 ? 19.775 1.535 -10.393 1.00 84.38 119 CYS A C 1
ATOM 931 O O . CYS A 1 119 ? 20.986 1.642 -10.609 1.00 84.38 119 CYS A O 1
ATOM 933 N N . CYS A 1 120 ? 18.979 0.830 -11.202 1.00 73.94 120 CYS A N 1
ATOM 934 C CA . CYS A 1 120 ? 19.454 0.169 -12.422 1.00 73.94 120 CYS A CA 1
ATOM 935 C C . CYS A 1 120 ? 19.889 1.165 -13.507 1.00 73.94 120 CYS A C 1
ATOM 937 O O . CYS A 1 120 ? 20.798 0.868 -14.274 1.00 73.94 120 CYS A O 1
ATOM 939 N N . GLY A 1 121 ? 19.292 2.359 -13.557 1.00 65.06 121 GLY A N 1
ATOM 940 C CA . GLY A 1 121 ? 19.711 3.420 -14.480 1.00 65.06 121 GLY A CA 1
ATOM 941 C C . GLY A 1 121 ? 21.046 4.089 -14.120 1.00 65.06 121 GLY A C 1
ATOM 942 O O . GLY A 1 121 ? 21.650 4.727 -14.981 1.00 65.06 121 GLY A O 1
ATOM 943 N N . GLY A 1 122 ? 21.501 3.962 -12.867 1.00 59.69 122 GLY A N 1
ATOM 944 C CA . GLY A 1 122 ? 22.731 4.581 -12.355 1.00 59.69 122 GLY A CA 1
ATOM 945 C C . GLY A 1 122 ? 23.889 3.614 -12.081 1.00 59.69 122 GLY A C 1
ATOM 946 O O . GLY A 1 122 ? 24.994 4.072 -11.796 1.00 59.69 122 GLY A O 1
ATOM 947 N N . SER A 1 123 ? 23.668 2.298 -12.151 1.00 54.16 123 SER A N 1
ATOM 948 C CA . SER A 1 123 ? 24.699 1.295 -11.869 1.00 54.16 123 SER A CA 1
ATOM 949 C C . SER A 1 123 ? 25.425 0.858 -13.146 1.00 54.16 123 SER A C 1
ATOM 951 O O . SER A 1 123 ? 24.815 0.481 -14.142 1.00 54.16 123 SER A O 1
ATOM 953 N N . SER A 1 124 ? 26.756 0.955 -13.085 1.00 54.62 124 SER A N 1
ATOM 954 C CA . SER A 1 124 ? 27.787 0.407 -13.978 1.00 54.62 124 SER A CA 1
ATOM 955 C C . SER A 1 124 ? 27.407 -0.927 -14.645 1.00 54.62 124 SER A C 1
ATOM 957 O O . SER A 1 124 ? 26.628 -1.681 -14.062 1.00 54.62 124 SER A O 1
ATOM 959 N N . PRO A 1 125 ? 27.976 -1.253 -15.831 1.00 50.78 125 PRO A N 1
ATOM 960 C CA . PRO A 1 125 ? 27.535 -2.372 -16.663 1.00 50.78 125 PRO A CA 1
ATOM 961 C C . PRO A 1 125 ? 27.383 -3.667 -15.862 1.00 50.78 125 PRO A C 1
ATOM 963 O O . PRO A 1 125 ? 28.148 -3.880 -14.912 1.00 50.78 125 PRO A O 1
ATOM 966 N N . PRO A 1 126 ? 26.441 -4.550 -16.253 1.00 54.22 126 PRO A N 1
ATOM 967 C CA . PRO A 1 126 ? 26.291 -5.846 -15.613 1.00 54.22 126 PRO A CA 1
ATOM 968 C C . PRO A 1 126 ? 27.670 -6.495 -15.583 1.00 54.22 126 PRO A C 1
ATOM 970 O O . PRO A 1 126 ? 28.274 -6.709 -16.638 1.00 54.22 126 PRO A O 1
ATOM 973 N N . ARG A 1 127 ? 28.202 -6.747 -14.378 1.00 52.50 127 ARG A N 1
ATOM 974 C CA . ARG A 1 127 ? 29.400 -7.574 -14.227 1.00 52.50 127 ARG A CA 1
ATOM 975 C C . ARG A 1 127 ? 29.108 -8.835 -15.022 1.00 52.50 127 ARG A C 1
ATOM 977 O O . ARG A 1 127 ? 28.132 -9.523 -14.728 1.00 52.50 127 ARG A O 1
ATOM 984 N N . ALA A 1 128 ? 29.869 -9.030 -16.098 1.00 50.22 128 ALA A N 1
ATOM 985 C CA . ALA A 1 128 ? 29.614 -10.096 -17.047 1.00 50.22 128 ALA A CA 1
ATOM 986 C C . ALA A 1 128 ? 29.422 -11.407 -16.270 1.00 50.22 128 ALA A C 1
ATOM 988 O O . ALA A 1 128 ? 30.181 -11.650 -15.326 1.00 50.22 128 ALA A O 1
ATOM 989 N N . PRO A 1 129 ? 28.423 -12.237 -16.618 1.00 47.03 129 PRO A N 1
ATOM 990 C CA . PRO A 1 129 ? 28.236 -13.514 -15.951 1.00 47.03 129 PRO A CA 1
ATOM 991 C C . PRO A 1 129 ? 29.555 -14.291 -15.991 1.00 47.03 129 PRO A C 1
ATOM 993 O O . PRO A 1 129 ? 30.137 -14.486 -17.063 1.00 47.03 129 PRO A O 1
ATOM 996 N N . CYS A 1 130 ? 30.016 -14.705 -14.806 1.00 49.31 130 CYS A N 1
ATOM 997 C CA . CYS A 1 130 ? 31.301 -15.368 -14.553 1.00 49.31 130 CYS A CA 1
ATOM 998 C C . CYS A 1 130 ? 31.573 -16.546 -15.516 1.00 49.31 130 CYS A C 1
ATOM 1000 O O . CYS A 1 130 ? 32.717 -16.842 -15.850 1.00 49.31 130 CYS A O 1
ATOM 1002 N N . TRP A 1 131 ? 30.518 -17.148 -16.075 1.00 52.06 131 TRP A N 1
ATOM 1003 C CA . TRP A 1 131 ? 30.594 -18.278 -17.000 1.00 52.06 131 TRP A CA 1
ATOM 1004 C C . TRP A 1 131 ? 31.337 -18.007 -18.325 1.00 52.06 131 TRP A C 1
ATOM 1006 O O . TRP A 1 131 ? 31.804 -18.952 -18.954 1.00 52.06 131 TRP A O 1
ATOM 1016 N N . ARG A 1 132 ? 31.528 -16.741 -18.746 1.00 46.34 132 ARG A N 1
ATOM 1017 C CA . ARG A 1 132 ? 32.329 -16.430 -19.953 1.00 46.34 132 ARG A CA 1
ATOM 1018 C C . ARG A 1 132 ? 33.835 -16.615 -19.747 1.00 46.34 132 ARG A C 1
ATOM 1020 O O . ARG A 1 132 ? 34.578 -16.550 -20.721 1.00 46.34 132 ARG A O 1
ATOM 1027 N N . ARG A 1 133 ? 34.305 -16.827 -18.512 1.00 44.31 133 ARG A N 1
ATOM 1028 C CA . ARG A 1 133 ? 35.735 -17.011 -18.217 1.00 44.31 133 ARG A CA 1
ATOM 1029 C C . ARG A 1 133 ? 36.189 -18.478 -18.272 1.00 44.31 133 ARG A C 1
ATOM 1031 O O . ARG A 1 133 ? 37.384 -18.730 -18.194 1.00 44.31 133 ARG A O 1
ATOM 1038 N N . CYS A 1 134 ? 35.274 -19.428 -18.485 1.00 50.91 134 CYS A N 1
ATOM 1039 C CA . CYS A 1 134 ? 35.593 -20.862 -18.524 1.00 50.91 134 CYS A CA 1
ATOM 1040 C C . CYS A 1 134 ? 35.534 -21.498 -19.925 1.00 50.91 134 CYS A C 1
ATOM 1042 O O . CYS A 1 134 ? 35.794 -22.687 -20.051 1.00 50.91 134 CYS A O 1
ATOM 1044 N N . SER A 1 135 ? 35.233 -20.747 -20.988 1.00 52.84 135 SER A N 1
ATOM 1045 C CA . SER A 1 135 ? 35.157 -21.277 -22.361 1.00 52.84 135 SER A CA 1
ATOM 1046 C C . SER A 1 135 ? 36.498 -21.222 -23.114 1.00 52.84 135 SER A C 1
ATOM 1048 O O . SER A 1 135 ? 36.543 -20.828 -24.278 1.00 52.84 135 SER A O 1
ATOM 1050 N N . GLY A 1 136 ? 37.598 -21.560 -22.435 1.00 59.09 136 GLY A N 1
ATOM 1051 C CA . GLY A 1 136 ? 38.887 -21.851 -23.072 1.00 59.09 136 GLY A CA 1
ATOM 1052 C C . GLY A 1 136 ? 38.986 -23.336 -23.452 1.00 59.09 136 GLY A C 1
ATOM 1053 O O . GLY A 1 136 ? 38.235 -24.143 -22.903 1.00 59.09 136 GLY A O 1
ATOM 1054 N N . PRO A 1 137 ? 39.876 -23.722 -24.385 1.00 62.06 137 PRO A N 1
ATOM 1055 C CA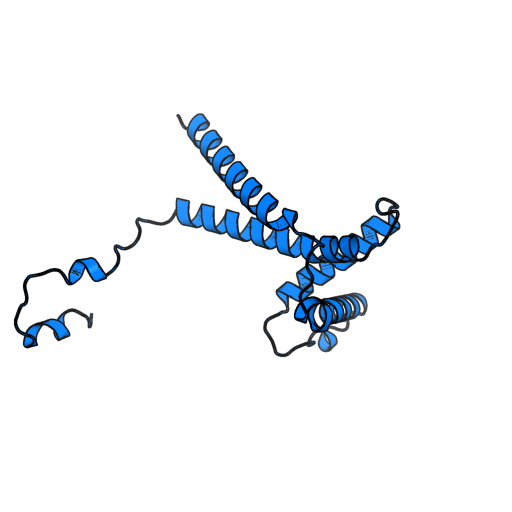 . PRO A 1 137 ? 40.093 -25.129 -24.724 1.00 62.06 137 PRO A CA 1
ATOM 1056 C C . PRO A 1 137 ? 40.490 -25.930 -23.471 1.00 62.06 137 PRO A C 1
ATOM 1058 O O . PRO A 1 137 ? 41.101 -25.356 -22.566 1.00 62.06 137 PRO A O 1
ATOM 1061 N N . PRO A 1 138 ? 40.159 -27.232 -23.395 1.00 55.16 138 PRO A N 1
ATOM 1062 C CA . PRO A 1 138 ? 40.411 -28.041 -22.208 1.00 55.16 138 PRO A CA 1
ATOM 1063 C C . PRO A 1 138 ? 41.916 -28.125 -21.937 1.00 55.16 138 PRO A C 1
ATOM 1065 O O . PRO A 1 138 ? 42.642 -28.874 -22.587 1.00 55.16 138 PRO A O 1
ATOM 1068 N N . THR A 1 139 ? 42.395 -27.340 -20.976 1.00 61.31 139 THR A N 1
ATOM 1069 C CA . THR A 1 139 ? 43.707 -27.539 -20.369 1.00 61.31 139 THR A CA 1
ATOM 1070 C C . THR A 1 139 ? 43.604 -28.626 -19.294 1.00 61.31 139 THR A C 1
ATOM 1072 O O . THR A 1 139 ? 42.545 -28.803 -18.685 1.00 61.31 139 THR A O 1
ATOM 1075 N N . PRO A 1 140 ? 44.674 -29.409 -19.072 1.00 52.53 140 PRO A N 1
ATOM 1076 C CA . PRO A 1 140 ? 44.661 -30.513 -18.117 1.00 52.53 140 PRO A CA 1
ATOM 1077 C C . PRO A 1 140 ? 44.273 -30.044 -16.704 1.00 52.53 140 PRO A C 1
ATOM 1079 O O . PRO A 1 140 ? 44.733 -29.003 -16.237 1.00 52.53 140 PRO A O 1
ATOM 1082 N N . LEU A 1 141 ? 43.450 -30.856 -16.023 1.00 53.94 141 LEU A N 1
ATOM 1083 C CA . LEU A 1 141 ? 42.731 -30.596 -14.758 1.00 53.94 141 LEU A CA 1
ATOM 1084 C C . LEU A 1 141 ? 43.546 -29.972 -13.603 1.00 53.94 141 LEU A C 1
ATOM 1086 O O . LEU A 1 141 ? 42.965 -29.471 -12.645 1.00 53.94 141 LEU A O 1
ATOM 1090 N N . SER A 1 142 ? 44.876 -29.987 -13.670 1.00 50.72 142 SER A N 1
ATOM 1091 C CA . SER A 1 142 ? 45.753 -29.513 -12.599 1.00 50.72 142 SER A CA 1
ATOM 1092 C C . SER A 1 142 ? 45.837 -27.984 -12.473 1.00 50.72 142 SER A C 1
ATOM 1094 O O . SER A 1 142 ? 46.316 -27.508 -11.447 1.00 50.72 142 SER A O 1
ATOM 1096 N N . SER A 1 143 ? 45.412 -27.200 -13.473 1.00 50.22 143 SER A N 1
ATOM 1097 C CA . SER A 1 143 ? 45.564 -25.727 -13.460 1.00 50.22 143 SER A CA 1
ATOM 1098 C C . SER A 1 143 ? 44.280 -24.947 -13.145 1.00 50.22 143 SER A C 1
ATOM 1100 O O . SER A 1 143 ? 44.344 -23.742 -12.915 1.00 50.22 143 SER A O 1
ATOM 1102 N N . ALA A 1 144 ? 43.116 -25.602 -13.096 1.00 46.72 144 ALA A N 1
ATOM 1103 C CA . ALA A 1 144 ? 41.828 -24.919 -12.934 1.00 46.72 144 ALA A CA 1
ATOM 1104 C C . ALA A 1 144 ? 41.553 -24.430 -11.498 1.00 46.72 144 ALA A C 1
ATOM 1106 O O . ALA A 1 144 ? 40.814 -23.468 -11.307 1.00 46.72 144 ALA A O 1
ATOM 1107 N N . ILE A 1 145 ? 42.167 -25.050 -10.485 1.00 46.69 145 ILE A N 1
ATOM 1108 C CA . ILE A 1 145 ? 41.877 -24.743 -9.074 1.00 46.69 145 ILE A CA 1
ATOM 1109 C C . ILE A 1 145 ? 42.573 -23.447 -8.611 1.00 46.69 145 ILE A C 1
ATOM 1111 O O . ILE A 1 145 ? 42.069 -22.767 -7.724 1.00 46.69 145 ILE A O 1
ATOM 1115 N N . ALA A 1 146 ? 43.668 -23.027 -9.257 1.00 48.25 146 ALA A N 1
ATOM 1116 C CA . ALA A 1 146 ? 44.429 -21.842 -8.842 1.00 48.25 146 ALA A CA 1
ATOM 1117 C C . ALA A 1 146 ? 43.805 -20.495 -9.267 1.00 48.25 146 ALA A C 1
ATOM 1119 O O . ALA A 1 146 ? 44.187 -19.453 -8.746 1.00 48.25 146 ALA A O 1
ATOM 1120 N N . ALA A 1 147 ? 42.851 -20.487 -10.205 1.00 45.50 147 ALA A N 1
ATOM 1121 C CA . ALA A 1 147 ? 42.321 -19.251 -10.794 1.00 45.50 147 ALA A CA 1
ATOM 1122 C C . ALA A 1 147 ? 41.045 -18.706 -10.116 1.00 45.50 147 ALA A C 1
ATOM 1124 O O . ALA A 1 147 ? 40.511 -17.696 -10.570 1.00 45.50 147 ALA A O 1
ATOM 1125 N N . CYS A 1 148 ? 40.536 -19.361 -9.064 1.00 46.25 148 CYS A N 1
ATOM 1126 C CA . CYS A 1 148 ? 39.292 -18.973 -8.375 1.00 46.25 148 CYS A CA 1
ATOM 1127 C C . CYS A 1 148 ? 39.464 -18.565 -6.899 1.00 46.25 148 CYS A C 1
ATOM 1129 O O . CYS A 1 148 ? 38.462 -18.339 -6.227 1.00 46.25 148 CYS A O 1
ATOM 1131 N N . SER A 1 149 ? 40.692 -18.465 -6.380 1.00 43.91 149 SER A N 1
ATOM 1132 C CA . SER A 1 149 ? 40.949 -18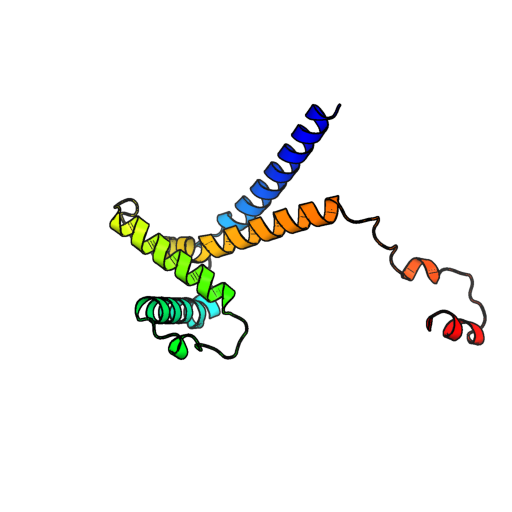.236 -4.946 1.00 43.91 149 SER A CA 1
ATOM 1133 C C . SER A 1 149 ? 41.634 -16.904 -4.600 1.00 43.91 149 SER A C 1
ATOM 1135 O O . SER A 1 149 ? 42.240 -16.801 -3.537 1.00 43.91 149 SER A O 1
ATOM 1137 N N . THR A 1 150 ? 41.529 -15.879 -5.451 1.00 40.88 150 THR A N 1
ATOM 1138 C CA . THR A 1 150 ? 41.930 -14.494 -5.125 1.00 40.88 150 THR A CA 1
ATOM 1139 C C . THR A 1 150 ? 40.911 -13.501 -5.640 1.00 40.88 150 THR A C 1
ATOM 1141 O O . THR A 1 150 ? 40.578 -13.619 -6.843 1.00 40.88 150 THR A O 1
#

Sequence (150 aa):
MTLFRKRAVFLSYGLVGLVALVLRVADLGQFVTHDEVEFWFGRSEALLRALHSGNFQAMEISTHPGVTTMWLGSAGITLRKFLFEQGILQHETFPTILALYRLPIALAHVAGVLLGYGCCGGSSPPRAPCWRRCSGPPTPLSSAIAACST

pLDDT: mean 81.8, std 16.32, range [40.88, 96.19]

Radius of gyration: 24.04 Å; chains: 1; bounding box: 67×50×50 Å

Foldseek 3Di:
DVVVVVVVVVVVLVVLLVVLLCVLQVCQLPDDDPCCVPPQLVLLVQCLVCVVVVPPVSNCSDPDPCSVLSPLLVVLVVVVVVCVVVVVDVDDDNSSSRNSSCVSVSVVVSVVSSVVVVVVVPDDDDPPPPVVVPPDDDDPPPPPVVPPDD

Secondary structure (DSSP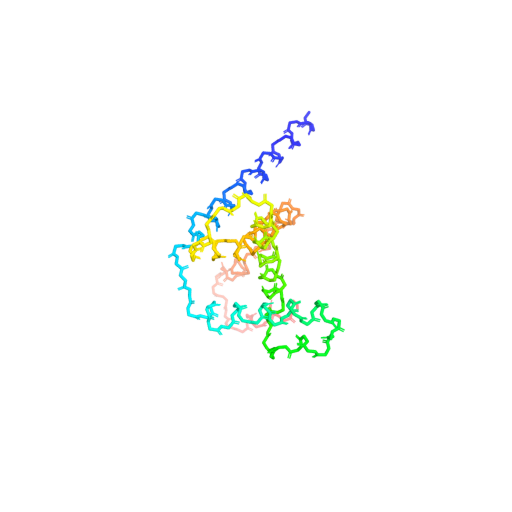, 8-state):
-HHHHHHHHHHHHHHHHHHHHHHHHTTTTT---HHIIIIIHHHHHHHHHHHHHT-GGGG---SSS-HHHHHHHHHHHHHHHHHHHTTS-S---HHHHHHHHHHHHHHHHHHHHHHHHHHHHHS-S----GGGGS-S----TTSSGGGS--